Protein AF-A0A1J3DR33-F1 (afdb_monomer)

Secondary structure (DSSP, 8-state):
-TTSPPPEEPTTTTS--S-EEEEEEEETTTEEEEEEEEESS--EEEEEEESS--GGGHHHHHHHHHHHHHHHHS--S--SEE-TT-SEEEEEEE-SS---EEEEEE----S-HHHHHHHHHHTSHHHHHHHHHHHHHHHHHHHHHHTTTTTGGG-

Organism: Noccaea caerulescens (NCBI:txid107243)

Mean predicted aligned error: 7.68 Å

Structure (mmCIF, N/CA/C/O backbone):
data_AF-A0A1J3DR33-F1
#
_entry.id   AF-A0A1J3DR33-F1
#
loop_
_atom_site.group_PDB
_atom_site.id
_atom_site.type_symbol
_atom_site.label_atom_id
_atom_site.label_alt_id
_atom_site.label_comp_id
_atom_site.label_asym_id
_atom_site.label_entity_id
_atom_site.label_seq_id
_atom_site.pdbx_PDB_ins_code
_atom_site.Cartn_x
_atom_site.Cartn_y
_atom_site.Cartn_z
_atom_site.occupancy
_atom_site.B_iso_or_equiv
_atom_site.auth_seq_id
_atom_site.auth_comp_id
_atom_site.auth_asym_id
_atom_site.auth_atom_id
_atom_site.pdbx_PDB_model_num
ATOM 1 N N . ASP A 1 1 ? -2.961 -12.761 7.671 1.00 57.19 1 ASP A N 1
ATOM 2 C CA . ASP A 1 1 ? -2.643 -12.594 6.247 1.00 57.19 1 ASP A CA 1
ATOM 3 C C . ASP A 1 1 ? -3.342 -13.707 5.474 1.00 57.19 1 ASP A C 1
ATOM 5 O O . ASP A 1 1 ? -4.082 -14.492 6.068 1.00 57.19 1 ASP A O 1
ATOM 9 N N . GLU A 1 2 ? -3.129 -13.785 4.165 1.00 58.22 2 GLU A N 1
ATOM 10 C CA . GLU A 1 2 ? -3.692 -14.848 3.320 1.00 58.22 2 GLU A CA 1
ATOM 11 C C . GLU A 1 2 ? -3.183 -16.259 3.673 1.00 58.22 2 GLU A C 1
ATOM 13 O O . GLU A 1 2 ? -3.827 -17.244 3.328 1.00 58.22 2 GLU A O 1
ATOM 18 N N . GLY A 1 3 ? -2.050 -16.372 4.378 1.00 58.66 3 GLY A N 1
ATOM 19 C CA . GLY A 1 3 ? -1.510 -17.638 4.883 1.00 58.66 3 GLY A CA 1
ATOM 20 C C . GLY A 1 3 ? -2.084 -18.060 6.240 1.00 58.66 3 GLY A C 1
ATOM 21 O O . GLY A 1 3 ? -1.694 -19.098 6.767 1.00 58.66 3 GLY A O 1
ATOM 22 N N . GLY A 1 4 ? -2.994 -17.268 6.816 1.00 62.00 4 GLY A N 1
ATOM 23 C CA . GLY A 1 4 ? -3.563 -17.505 8.143 1.00 62.00 4 GLY A CA 1
ATOM 24 C C . GLY A 1 4 ? -2.679 -17.043 9.306 1.00 62.00 4 GLY A C 1
ATOM 25 O O . GLY A 1 4 ? -3.034 -17.289 10.458 1.00 62.00 4 GLY A O 1
ATOM 26 N N . ASN A 1 5 ? -1.567 -16.352 9.040 1.00 66.75 5 ASN A N 1
ATOM 27 C CA . ASN A 1 5 ? -0.708 -15.786 10.080 1.00 66.75 5 ASN A CA 1
ATOM 28 C C . ASN A 1 5 ? -1.276 -14.461 10.596 1.00 66.75 5 ASN A C 1
ATOM 30 O O . ASN A 1 5 ? -1.999 -13.756 9.891 1.00 66.75 5 ASN A O 1
ATOM 34 N N . VAL A 1 6 ? -0.953 -14.092 11.833 1.00 69.25 6 VAL A N 1
ATOM 35 C CA . VAL A 1 6 ? -1.423 -12.831 12.426 1.00 69.25 6 VAL A CA 1
ATOM 36 C C . VAL A 1 6 ? -0.786 -11.638 11.701 1.00 69.25 6 VAL A C 1
ATOM 38 O O . VAL A 1 6 ? 0.429 -11.604 11.507 1.00 69.25 6 VAL A O 1
ATOM 41 N N . LEU A 1 7 ? -1.611 -10.667 11.293 1.00 70.94 7 LEU A N 1
ATOM 42 C CA . LEU A 1 7 ? -1.148 -9.368 10.796 1.00 70.94 7 LEU A CA 1
ATOM 43 C C . LEU A 1 7 ? -0.788 -8.470 11.979 1.00 70.94 7 LEU A C 1
ATOM 45 O O . LEU A 1 7 ? -1.617 -8.260 12.863 1.00 70.94 7 LEU A O 1
ATOM 49 N N . ASN A 1 8 ? 0.423 -7.918 11.973 1.00 75.62 8 ASN A N 1
ATOM 50 C CA . ASN A 1 8 ? 0.869 -6.971 12.989 1.00 75.62 8 ASN A CA 1
ATOM 51 C C . ASN A 1 8 ? 0.825 -5.551 12.426 1.00 75.62 8 ASN A C 1
ATOM 53 O O . ASN A 1 8 ? 1.428 -5.278 11.387 1.00 75.62 8 ASN A O 1
ATOM 57 N N . LEU A 1 9 ? 0.151 -4.650 13.133 1.00 74.25 9 LEU A N 1
ATOM 58 C CA . LEU A 1 9 ? 0.114 -3.226 12.807 1.00 74.25 9 LEU A CA 1
ATOM 59 C C . LEU A 1 9 ? 1.320 -2.514 13.424 1.00 74.25 9 LEU A C 1
ATOM 61 O O . LEU A 1 9 ? 1.780 -2.888 14.508 1.00 74.25 9 LEU A O 1
ATOM 65 N N . GLY A 1 10 ? 1.858 -1.513 12.729 1.00 61.56 10 GLY A N 1
ATOM 66 C CA . GLY A 1 10 ? 2.975 -0.725 13.251 1.00 61.56 10 GLY A CA 1
ATOM 67 C C . GLY A 1 10 ? 2.580 0.085 14.490 1.00 61.56 10 GLY A C 1
ATOM 68 O O . GLY A 1 10 ? 1.471 0.606 14.575 1.00 61.56 10 GLY A O 1
ATOM 69 N N . LYS A 1 11 ? 3.500 0.225 15.455 1.00 53.31 11 LYS A N 1
ATOM 70 C CA . LYS A 1 11 ? 3.291 1.067 16.652 1.00 53.31 11 LYS A CA 1
ATOM 71 C C . LYS A 1 11 ? 3.176 2.566 16.332 1.00 53.31 11 LYS A C 1
ATOM 73 O O . LYS A 1 11 ? 2.598 3.293 17.130 1.00 53.31 11 LYS A O 1
ATOM 78 N N . ASP A 1 12 ? 3.673 2.997 15.171 1.00 51.75 12 ASP A N 1
ATOM 79 C CA . ASP A 1 12 ? 3.768 4.410 14.781 1.00 51.75 12 ASP A CA 1
ATOM 80 C C . ASP A 1 12 ? 2.568 4.923 13.968 1.00 51.75 12 ASP A C 1
ATOM 82 O O . ASP A 1 12 ? 2.592 6.062 13.520 1.00 51.75 12 ASP A O 1
ATOM 86 N N . VAL A 1 13 ? 1.501 4.129 13.793 1.00 49.44 13 VAL A N 1
ATOM 87 C CA . VAL A 1 13 ? 0.308 4.507 12.996 1.00 49.44 13 VAL A CA 1
ATOM 88 C C . VAL A 1 13 ? -0.378 5.792 13.506 1.00 49.44 13 VAL A C 1
ATOM 90 O O . VAL A 1 13 ? -1.116 6.424 12.759 1.00 49.44 13 VAL A O 1
ATOM 93 N N . LEU A 1 14 ? -0.104 6.213 14.747 1.00 42.44 14 LEU A N 1
ATOM 94 C CA . LEU A 1 14 ? -0.788 7.329 15.405 1.00 42.44 14 LEU A CA 1
ATOM 95 C C . LEU A 1 14 ? -0.160 8.716 15.157 1.00 42.44 14 LEU A C 1
ATOM 97 O O . LEU A 1 14 ? -0.891 9.694 15.232 1.00 42.44 14 LEU A O 1
ATOM 101 N N . GLU A 1 15 ? 1.132 8.825 14.808 1.00 43.00 15 GLU A N 1
ATOM 102 C CA . GLU A 1 15 ? 1.781 10.091 14.401 1.00 43.00 15 GLU A CA 1
ATOM 103 C C . GLU A 1 15 ? 3.005 9.804 13.501 1.00 43.00 15 GLU A C 1
ATOM 105 O O . GLU A 1 15 ? 4.101 9.510 13.981 1.00 43.00 15 GLU A O 1
ATOM 110 N N . LEU A 1 16 ? 2.836 9.873 12.175 1.00 47.28 16 LEU A N 1
ATOM 111 C CA . LEU A 1 16 ? 3.880 9.481 11.215 1.00 47.28 16 LEU A CA 1
ATOM 112 C C . LEU A 1 16 ? 4.919 10.603 11.001 1.00 47.28 16 LEU A C 1
ATOM 114 O O . LEU A 1 16 ? 4.571 11.711 10.583 1.00 47.28 16 LEU A O 1
ATOM 118 N N . LYS A 1 17 ? 6.211 10.294 11.200 1.00 43.28 17 LYS A N 1
ATOM 119 C CA . LYS A 1 17 ? 7.357 11.074 10.688 1.00 43.28 17 LYS A CA 1
ATOM 120 C C . LYS A 1 17 ? 8.157 10.247 9.671 1.00 43.28 17 LYS A C 1
ATOM 122 O O . LYS A 1 17 ? 8.591 9.145 9.978 1.00 43.28 17 LYS A O 1
ATOM 127 N N . GLU A 1 18 ? 8.350 10.828 8.484 1.00 54.19 18 GLU A N 1
ATOM 128 C CA . GLU A 1 18 ? 9.229 10.472 7.344 1.00 54.19 18 GLU A CA 1
ATOM 129 C C . GLU A 1 18 ? 9.182 9.055 6.729 1.00 54.19 18 GLU A C 1
ATOM 131 O O . GLU A 1 18 ? 9.369 8.947 5.519 1.00 54.19 18 GLU A O 1
ATOM 136 N N . SER A 1 19 ? 8.883 7.981 7.459 1.00 59.69 19 SER A N 1
ATOM 137 C CA . SER A 1 19 ? 8.447 6.687 6.903 1.00 59.69 19 SER A CA 1
ATOM 138 C C . SER A 1 19 ? 7.950 5.786 8.025 1.00 59.69 19 SER A C 1
ATOM 140 O O . SER A 1 19 ? 8.667 5.586 9.005 1.00 59.69 19 SER A O 1
ATOM 142 N N . SER A 1 20 ? 6.770 5.193 7.876 1.00 78.56 20 SER A N 1
ATOM 143 C CA . SER A 1 20 ? 6.147 4.439 8.965 1.00 78.56 20 SER A CA 1
ATOM 144 C C . SER A 1 20 ? 5.643 3.084 8.499 1.00 78.56 20 SER A C 1
ATOM 146 O O . SER A 1 20 ? 5.112 2.941 7.397 1.00 78.56 20 SER A O 1
ATOM 148 N N . VAL A 1 21 ? 5.832 2.069 9.341 1.00 87.06 21 VAL A N 1
ATOM 149 C CA . VAL A 1 21 ? 5.331 0.715 9.083 1.00 87.06 21 VAL A CA 1
ATOM 150 C C . VAL A 1 21 ? 3.814 0.725 9.250 1.00 87.06 21 VAL A C 1
ATOM 152 O O . VAL A 1 21 ? 3.321 0.989 10.343 1.00 87.06 21 VAL A O 1
ATOM 155 N N . LEU A 1 22 ? 3.076 0.406 8.188 1.00 87.88 22 LEU A N 1
ATOM 156 C CA . LEU A 1 22 ? 1.626 0.207 8.258 1.00 87.88 22 LEU A CA 1
ATOM 157 C C . LEU A 1 22 ? 1.302 -1.180 8.800 1.00 87.88 22 LEU A C 1
ATOM 159 O O . LEU A 1 22 ? 0.563 -1.335 9.771 1.00 87.88 22 LEU A O 1
ATOM 163 N N . ALA A 1 23 ? 1.890 -2.195 8.174 1.00 89.06 23 ALA A N 1
ATOM 164 C CA . ALA A 1 23 ? 1.618 -3.587 8.475 1.00 89.06 23 ALA A CA 1
ATOM 165 C C . ALA A 1 23 ? 2.870 -4.439 8.299 1.00 89.06 23 ALA A C 1
ATOM 167 O O . ALA A 1 23 ? 3.756 -4.133 7.501 1.00 89.06 23 ALA A O 1
ATOM 168 N N . SER A 1 24 ? 2.921 -5.543 9.029 1.00 89.12 24 SER A N 1
ATOM 169 C CA . SER A 1 24 ? 3.962 -6.551 8.912 1.00 89.12 24 SER A CA 1
ATOM 170 C C . SER A 1 24 ? 3.389 -7.945 9.118 1.00 89.12 24 SER A C 1
ATOM 172 O O . SER A 1 24 ? 2.343 -8.130 9.750 1.00 89.12 24 SER A O 1
ATOM 174 N N . GLY A 1 25 ? 4.088 -8.937 8.589 1.00 88.19 25 GLY A N 1
ATOM 175 C CA . GLY A 1 25 ? 3.686 -10.328 8.703 1.00 88.19 25 GLY A CA 1
ATOM 176 C C . GLY A 1 25 ? 4.789 -11.275 8.265 1.00 88.19 25 GLY A C 1
ATOM 177 O O . GLY A 1 25 ? 5.935 -10.880 8.041 1.00 88.19 25 GLY A O 1
ATOM 178 N N . SER A 1 26 ? 4.436 -12.550 8.164 1.00 87.31 26 SER A N 1
ATOM 179 C CA . SER A 1 26 ? 5.348 -13.602 7.732 1.00 87.31 26 SER A CA 1
ATOM 180 C C . SER A 1 26 ? 4.576 -14.649 6.953 1.00 87.31 26 SER A C 1
ATOM 182 O O . SER A 1 26 ? 3.497 -15.046 7.381 1.00 87.31 26 SER A O 1
ATOM 184 N N . ARG A 1 27 ? 5.111 -15.104 5.820 1.00 87.62 27 ARG A N 1
ATOM 185 C CA . ARG A 1 27 ? 4.514 -16.166 5.000 1.00 87.62 27 ARG A CA 1
ATOM 186 C C . ARG A 1 27 ? 5.623 -16.997 4.360 1.00 87.62 27 ARG A C 1
ATOM 188 O O . ARG A 1 27 ? 6.705 -16.486 4.097 1.00 87.62 27 ARG A O 1
ATOM 195 N N . ALA A 1 28 ? 5.387 -18.289 4.142 1.00 88.81 28 ALA A N 1
ATOM 196 C CA . ALA A 1 28 ? 6.446 -19.225 3.750 1.00 88.81 28 ALA A CA 1
ATOM 197 C C . ALA A 1 28 ? 7.113 -18.901 2.396 1.00 88.81 28 ALA A C 1
ATOM 199 O O . ALA A 1 28 ? 8.300 -19.165 2.223 1.00 88.81 28 ALA A O 1
ATOM 200 N N . ASP A 1 29 ? 6.369 -18.320 1.455 1.00 89.56 29 ASP A N 1
ATOM 201 C CA . ASP A 1 29 ? 6.825 -17.974 0.102 1.00 89.56 29 ASP A CA 1
ATOM 202 C C . ASP A 1 29 ? 7.608 -16.652 0.038 1.00 89.56 29 ASP A C 1
ATOM 204 O O . ASP A 1 29 ? 8.568 -16.546 -0.725 1.00 89.56 29 ASP A O 1
ATOM 208 N N . VAL A 1 30 ? 7.241 -15.658 0.851 1.00 89.00 30 VAL A N 1
ATOM 209 C CA . VAL A 1 30 ? 7.861 -14.316 0.845 1.00 89.00 30 VAL A CA 1
ATOM 210 C C . VAL A 1 30 ? 8.718 -14.014 2.082 1.00 89.00 30 VAL A C 1
ATOM 212 O O . VAL A 1 30 ? 9.410 -12.995 2.132 1.00 89.00 30 VAL A O 1
ATOM 215 N N . GLY A 1 31 ? 8.719 -14.900 3.078 1.00 90.75 31 GLY A N 1
ATOM 216 C CA . GLY A 1 31 ? 9.376 -14.707 4.369 1.00 90.75 31 GLY A CA 1
ATOM 217 C C . GLY A 1 31 ? 8.694 -13.640 5.228 1.00 90.75 31 GLY A C 1
ATOM 218 O O . GLY A 1 31 ? 7.511 -13.344 5.067 1.00 90.75 31 GLY A O 1
ATOM 219 N N . ASN A 1 32 ? 9.458 -13.052 6.150 1.00 91.50 32 ASN A N 1
ATOM 220 C CA . ASN A 1 32 ? 9.012 -11.882 6.903 1.00 91.50 32 ASN A CA 1
ATOM 221 C C . ASN A 1 32 ? 8.911 -10.675 5.970 1.00 91.50 32 ASN A C 1
ATOM 223 O O . ASN A 1 32 ? 9.809 -10.446 5.150 1.00 91.50 32 ASN A O 1
ATOM 227 N N . TRP A 1 33 ? 7.847 -9.897 6.122 1.00 92.44 33 TRP A N 1
ATOM 228 C CA . TRP A 1 33 ? 7.560 -8.760 5.264 1.00 92.44 33 TRP A CA 1
ATOM 229 C C . TRP A 1 33 ? 7.003 -7.568 6.043 1.00 92.44 33 TRP A C 1
ATOM 231 O O . TRP A 1 33 ? 6.432 -7.719 7.127 1.00 92.44 33 TRP A O 1
ATOM 241 N N . GLN A 1 34 ? 7.176 -6.378 5.472 1.00 92.44 34 GLN A N 1
ATOM 242 C CA . GLN A 1 34 ? 6.650 -5.109 5.969 1.00 92.44 34 GLN A CA 1
ATOM 243 C C . GLN A 1 34 ? 6.092 -4.272 4.813 1.00 92.44 34 GLN A C 1
ATOM 245 O O . GLN A 1 34 ? 6.607 -4.310 3.695 1.00 92.44 34 GLN A O 1
ATOM 250 N N . ILE A 1 35 ? 5.034 -3.516 5.096 1.00 92.88 35 ILE A N 1
ATOM 251 C CA . ILE A 1 35 ? 4.480 -2.471 4.235 1.00 92.88 35 ILE A CA 1
ATOM 252 C C . ILE A 1 35 ? 4.752 -1.138 4.920 1.00 92.88 35 ILE A C 1
ATOM 254 O O . ILE A 1 35 ? 4.373 -0.942 6.076 1.00 92.88 35 ILE A O 1
ATOM 258 N N . HIS A 1 36 ? 5.388 -0.229 4.195 1.00 91.69 36 HIS A N 1
ATOM 259 C CA . HIS A 1 36 ? 5.744 1.100 4.667 1.00 91.69 36 HIS A CA 1
ATOM 260 C C . HIS A 1 36 ? 4.976 2.160 3.891 1.00 91.69 36 HIS A C 1
ATOM 262 O O . HIS A 1 36 ? 4.813 2.046 2.676 1.00 91.69 36 HIS A O 1
ATOM 268 N N . LEU A 1 37 ? 4.567 3.207 4.599 1.00 91.00 37 LEU A N 1
ATOM 269 C CA . LEU A 1 37 ? 4.020 4.430 4.035 1.00 91.00 37 LEU A CA 1
ATOM 270 C C . LEU A 1 37 ? 5.056 5.541 4.154 1.00 91.00 37 LEU A C 1
ATOM 272 O O . LEU A 1 37 ? 5.587 5.778 5.244 1.00 91.00 37 LEU A O 1
ATOM 276 N N . LYS A 1 38 ? 5.326 6.237 3.052 1.00 89.75 38 LYS A N 1
ATOM 277 C CA . LYS A 1 38 ? 6.186 7.418 3.029 1.00 89.75 38 LYS A CA 1
ATOM 278 C C . LYS A 1 38 ? 5.462 8.589 2.387 1.00 89.75 38 LYS A C 1
ATOM 280 O O . LYS A 1 38 ? 4.848 8.459 1.337 1.00 89.75 38 LYS A O 1
ATOM 285 N N . SER A 1 39 ? 5.559 9.742 3.030 1.00 86.31 39 SER A N 1
ATOM 286 C CA . SER A 1 39 ? 5.007 11.003 2.550 1.00 86.31 39 SER A CA 1
ATOM 287 C C . SER A 1 39 ? 5.847 12.148 3.099 1.00 86.31 39 SER A C 1
ATOM 289 O O . SER A 1 39 ? 6.399 12.050 4.195 1.00 86.31 39 SER A O 1
ATOM 291 N N . GLN A 1 40 ? 5.948 13.230 2.330 1.00 81.38 40 GLN A N 1
ATOM 292 C CA . GLN A 1 40 ? 6.538 14.490 2.798 1.00 81.38 40 GLN A CA 1
ATOM 293 C C . GLN A 1 40 ? 5.564 15.282 3.680 1.00 81.38 40 GLN A C 1
ATOM 295 O O . GLN A 1 40 ? 5.982 16.105 4.492 1.00 81.38 40 GLN A O 1
ATOM 300 N N . ASN A 1 41 ? 4.266 15.016 3.528 1.00 81.00 41 ASN A N 1
ATOM 301 C CA . ASN A 1 41 ? 3.196 15.698 4.236 1.00 81.00 41 ASN A CA 1
ATOM 302 C C . ASN A 1 41 ? 2.754 14.864 5.437 1.00 81.00 41 ASN A C 1
ATOM 304 O O . ASN A 1 41 ? 2.791 13.631 5.391 1.00 81.00 41 ASN A O 1
ATOM 308 N N . HIS A 1 42 ? 2.277 15.542 6.481 1.00 77.88 42 HIS A N 1
ATOM 309 C CA . HIS A 1 42 ? 1.582 14.874 7.572 1.00 77.88 42 HIS A CA 1
ATOM 310 C C . HIS A 1 42 ? 0.298 14.225 7.039 1.00 77.88 42 HIS A C 1
ATOM 312 O O . HIS A 1 42 ? -0.489 14.879 6.351 1.00 77.88 42 HIS A O 1
ATOM 318 N N . LEU A 1 43 ? 0.121 12.942 7.344 1.00 83.44 43 LEU A N 1
ATOM 319 C CA . LEU A 1 43 ? -1.029 12.148 6.934 1.00 83.44 43 LEU A CA 1
ATOM 320 C C . LEU A 1 43 ? -1.802 11.731 8.181 1.00 83.44 43 LEU A C 1
ATOM 322 O O . LEU A 1 43 ? -1.216 11.160 9.101 1.00 83.44 43 LEU A O 1
ATOM 326 N N . GLU A 1 44 ? -3.111 11.960 8.182 1.00 87.00 44 GLU A N 1
ATOM 327 C CA . GLU A 1 44 ? -3.997 11.344 9.165 1.00 87.00 44 GLU A CA 1
ATOM 328 C C . GLU A 1 44 ? -4.334 9.940 8.663 1.00 87.00 44 GLU A C 1
ATOM 330 O O . GLU A 1 44 ? -4.806 9.774 7.536 1.00 87.00 44 GLU A O 1
ATOM 335 N N . THR A 1 45 ? -4.029 8.922 9.466 1.00 88.25 45 THR A N 1
ATOM 336 C CA . THR A 1 45 ? -4.260 7.525 9.095 1.00 88.25 45 THR A CA 1
ATOM 337 C C . THR A 1 45 ? -5.148 6.863 10.128 1.00 88.25 45 THR A C 1
ATOM 339 O O . THR A 1 45 ? -4.847 6.897 11.316 1.00 88.25 45 THR A O 1
ATOM 342 N N . HIS A 1 46 ? -6.201 6.212 9.649 1.00 92.00 46 HIS A N 1
ATOM 343 C CA . HIS A 1 46 ? -7.035 5.327 10.446 1.00 92.00 46 HIS A CA 1
ATOM 344 C C . HIS A 1 46 ? -7.034 3.931 9.846 1.00 92.00 46 HIS A C 1
ATOM 346 O O . HIS A 1 46 ? -6.738 3.755 8.662 1.00 92.00 46 HIS A O 1
ATOM 352 N N . TYR A 1 47 ? -7.377 2.921 10.634 1.00 92.56 47 TYR A N 1
ATOM 353 C CA . TYR A 1 47 ? -7.410 1.550 10.133 1.00 92.56 47 TYR A CA 1
ATOM 354 C C . TYR A 1 47 ? -8.590 0.743 10.664 1.00 92.56 47 TYR A C 1
ATOM 356 O O . TYR A 1 47 ? -9.162 1.029 11.716 1.00 92.56 47 TYR A O 1
ATOM 364 N N . CYS A 1 48 ? -8.930 -0.322 9.948 1.00 92.00 48 CYS A N 1
ATOM 365 C CA . CYS A 1 48 ? -9.752 -1.393 10.484 1.00 92.00 48 CYS A CA 1
ATOM 366 C C . CYS A 1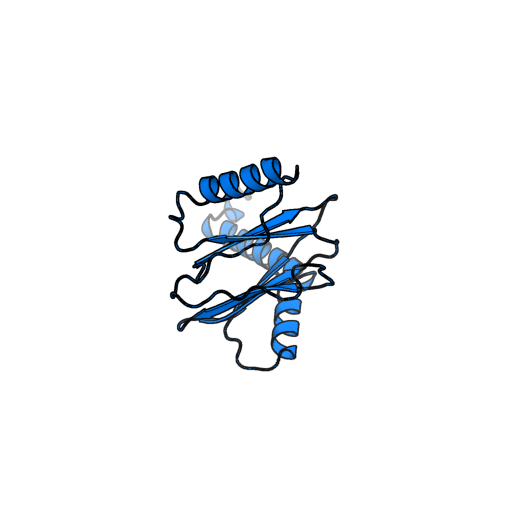 48 ? -9.249 -2.763 10.013 1.00 92.00 48 CYS A C 1
ATOM 368 O O . CYS A 1 48 ? -8.784 -2.936 8.884 1.00 92.00 48 CYS A O 1
ATOM 370 N N . GLY A 1 49 ? -9.284 -3.740 10.914 1.00 90.56 49 GLY A N 1
ATOM 371 C CA . GLY A 1 49 ? -8.960 -5.133 10.617 1.00 90.56 49 GLY A CA 1
ATOM 372 C C . GLY A 1 49 ? -10.225 -5.973 10.541 1.00 90.56 49 GLY A C 1
ATOM 373 O O . GLY A 1 49 ? -11.046 -5.920 11.456 1.00 90.56 49 GLY A O 1
ATOM 374 N N . PHE A 1 50 ? -10.350 -6.759 9.475 1.00 87.94 50 PHE A N 1
ATOM 375 C CA . PHE A 1 50 ? -11.456 -7.683 9.259 1.00 87.94 50 PHE A CA 1
ATOM 376 C C . PHE A 1 50 ? -10.966 -9.131 9.266 1.00 87.94 50 PHE A C 1
ATOM 378 O O . PHE A 1 50 ? -9.994 -9.504 8.585 1.00 87.94 50 PHE A O 1
ATOM 385 N N . LYS A 1 51 ? -11.684 -9.992 9.981 1.00 85.69 51 LYS A N 1
ATOM 386 C CA . LYS A 1 51 ? -11.450 -11.432 9.985 1.00 85.69 51 LYS A CA 1
ATOM 387 C C . LYS A 1 51 ? -12.221 -12.105 8.861 1.00 85.69 51 LYS A C 1
ATOM 389 O O . LYS A 1 51 ? -13.437 -12.240 8.926 1.00 85.69 51 LYS A O 1
ATOM 394 N N . LYS A 1 52 ? -11.492 -12.622 7.866 1.00 71.62 52 LYS A N 1
ATOM 395 C CA . LYS A 1 52 ? -12.060 -13.382 6.741 1.00 71.62 52 LYS A CA 1
ATOM 396 C C . LYS A 1 52 ? -13.278 -12.698 6.087 1.00 71.62 52 LYS A C 1
ATOM 398 O O . LYS A 1 52 ? -14.278 -13.386 5.863 1.00 71.62 52 LYS A O 1
ATOM 403 N N . PRO A 1 53 ? -13.249 -11.384 5.791 1.00 67.31 53 PRO A N 1
ATOM 404 C CA . PRO A 1 53 ? -14.332 -10.826 5.002 1.00 67.31 53 PRO A CA 1
ATOM 405 C C . PRO A 1 53 ? -14.301 -11.501 3.625 1.00 67.31 53 PRO A C 1
ATOM 407 O O . PRO A 1 53 ? -13.225 -11.784 3.086 1.00 67.31 53 PRO A O 1
ATOM 410 N N . ASP A 1 54 ? -15.472 -11.771 3.056 1.00 75.94 54 ASP A N 1
ATOM 411 C CA . ASP A 1 54 ? -15.542 -12.011 1.620 1.00 75.94 54 ASP A CA 1
ATOM 412 C C . ASP A 1 54 ? -15.022 -10.742 0.933 1.00 75.94 54 ASP A C 1
ATOM 414 O O . ASP A 1 54 ? -15.528 -9.648 1.199 1.00 75.94 54 ASP A O 1
ATOM 418 N N . ILE A 1 55 ? -13.982 -10.869 0.104 1.00 78.50 55 ILE A N 1
ATOM 419 C CA . ILE A 1 55 ? -13.343 -9.721 -0.549 1.00 78.50 55 ILE A CA 1
ATOM 420 C C . ILE A 1 55 ? -14.335 -8.952 -1.426 1.00 78.50 55 ILE A C 1
ATOM 422 O O . ILE A 1 55 ? -14.199 -7.742 -1.588 1.00 78.50 55 ILE A O 1
ATOM 426 N N . VAL A 1 56 ? -15.370 -9.637 -1.925 1.00 83.19 56 VAL A N 1
ATOM 427 C CA . VAL A 1 56 ? -16.460 -9.035 -2.699 1.00 83.19 56 VAL A CA 1
ATOM 428 C C . VAL A 1 56 ? -17.259 -8.035 -1.856 1.00 83.19 56 VAL A C 1
ATOM 430 O O . VAL A 1 56 ? -17.690 -7.012 -2.375 1.00 83.19 56 VAL A O 1
ATOM 433 N N . ASN A 1 57 ? -17.386 -8.276 -0.549 1.00 86.88 57 ASN A N 1
ATOM 434 C CA . ASN A 1 57 ? -18.158 -7.440 0.374 1.00 86.88 57 ASN A CA 1
ATOM 435 C C . ASN A 1 57 ? -17.271 -6.463 1.165 1.00 86.88 57 ASN A C 1
ATOM 437 O O . ASN A 1 57 ? -17.717 -5.881 2.155 1.00 86.88 57 ASN A O 1
ATOM 441 N N . LEU A 1 58 ? -15.993 -6.301 0.800 1.00 91.12 58 LEU A N 1
ATOM 442 C CA . LEU A 1 58 ? -15.071 -5.455 1.563 1.00 91.12 58 LEU A CA 1
ATOM 443 C C . LEU A 1 58 ? -15.542 -3.995 1.607 1.00 91.12 58 LEU A C 1
ATOM 445 O O . LEU A 1 58 ? -15.452 -3.369 2.660 1.00 91.12 58 LEU A O 1
ATOM 449 N N . SER A 1 59 ? -16.091 -3.480 0.505 1.00 93.00 59 SER A N 1
ATOM 450 C CA . SER A 1 59 ? -16.668 -2.133 0.448 1.00 93.00 59 SER A CA 1
ATOM 451 C C . SER A 1 59 ? -17.805 -1.954 1.456 1.00 93.00 59 SER A C 1
ATOM 453 O O . SER A 1 59 ? -17.754 -1.015 2.245 1.00 93.00 59 SER A O 1
ATOM 455 N N . ASP A 1 60 ? -18.756 -2.891 1.511 1.00 93.81 60 ASP A N 1
ATOM 456 C CA . ASP A 1 60 ? -19.885 -2.843 2.452 1.00 93.81 60 ASP A CA 1
ATOM 457 C C . ASP A 1 60 ? -19.408 -2.895 3.909 1.00 93.81 60 ASP A C 1
ATOM 459 O O . ASP A 1 60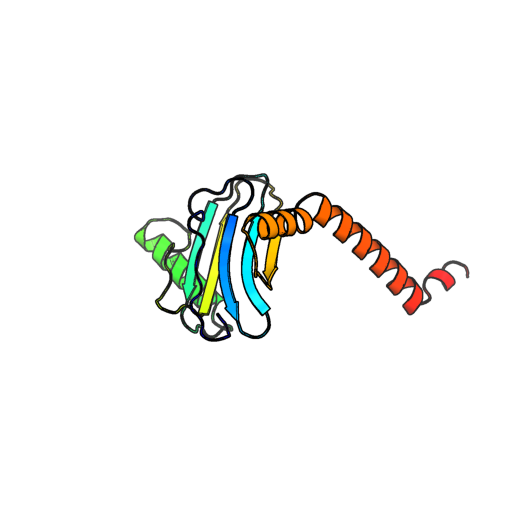 ? -19.901 -2.162 4.765 1.00 93.81 60 ASP A O 1
ATOM 463 N N . ASN A 1 61 ? -18.414 -3.740 4.202 1.00 92.25 61 ASN A N 1
ATOM 464 C CA . ASN A 1 61 ? -17.831 -3.848 5.541 1.00 92.25 61 ASN A CA 1
ATOM 465 C C . ASN A 1 61 ? -17.142 -2.541 5.971 1.00 92.25 61 ASN A C 1
ATOM 467 O O . ASN A 1 61 ? -17.273 -2.111 7.120 1.00 92.25 61 ASN A O 1
ATOM 471 N N . VAL A 1 62 ? -16.422 -1.895 5.050 1.00 94.75 62 VAL A N 1
ATOM 472 C CA . VAL A 1 62 ? -15.788 -0.591 5.284 1.00 94.75 62 VAL A CA 1
ATOM 473 C C . VAL A 1 62 ? -16.845 0.497 5.482 1.00 94.75 62 VAL A C 1
ATOM 475 O O . VAL A 1 62 ? -16.740 1.272 6.431 1.00 94.75 62 VAL A O 1
ATOM 478 N N . GLU A 1 63 ? -17.893 0.529 4.659 1.00 95.75 63 GLU A N 1
ATOM 479 C CA . GLU A 1 63 ? -18.986 1.499 4.782 1.00 95.75 63 GLU A CA 1
ATOM 480 C C . GLU A 1 63 ? -19.733 1.348 6.113 1.00 95.75 63 GLU A C 1
ATOM 482 O O . GLU A 1 63 ? -19.980 2.337 6.804 1.00 95.75 63 GLU A O 1
ATOM 487 N N . GLN A 1 64 ? -20.030 0.116 6.534 1.00 95.12 64 GLN A N 1
ATOM 488 C CA . GLN A 1 64 ? -20.649 -0.150 7.833 1.00 95.12 64 GLN A CA 1
ATOM 489 C C . GLN A 1 64 ? -19.768 0.315 8.996 1.00 95.12 64 GLN A C 1
ATOM 491 O O . GLN A 1 64 ? -20.284 0.886 9.962 1.00 95.12 64 GLN A O 1
ATOM 496 N N . ASN A 1 65 ? -18.450 0.102 8.907 1.00 95.38 65 ASN A N 1
ATOM 497 C CA . ASN A 1 65 ? -17.502 0.589 9.907 1.00 95.38 65 ASN A CA 1
ATOM 498 C C . ASN A 1 65 ? -17.538 2.124 9.993 1.00 95.38 65 ASN A C 1
ATOM 500 O O . ASN A 1 65 ? -17.743 2.667 11.081 1.00 95.38 65 ASN A O 1
ATOM 504 N N . LEU A 1 66 ? -17.439 2.810 8.850 1.00 96.88 66 LEU A N 1
ATOM 505 C CA . LEU A 1 66 ? -17.490 4.272 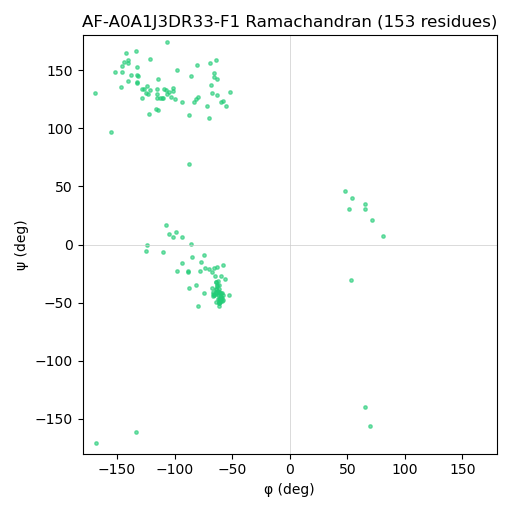8.758 1.00 96.88 66 LEU A CA 1
ATOM 506 C C . LEU A 1 66 ? -18.817 4.838 9.282 1.00 96.88 66 LEU A C 1
ATOM 508 O O . LEU A 1 66 ? -18.812 5.753 10.103 1.00 96.88 66 LEU A O 1
ATOM 512 N N . ALA A 1 67 ? -19.954 4.264 8.882 1.00 97.25 67 ALA A N 1
ATOM 513 C CA . ALA A 1 67 ? -21.275 4.694 9.338 1.00 97.25 67 ALA A CA 1
ATOM 514 C C . ALA A 1 67 ? -21.454 4.504 10.854 1.00 97.25 67 ALA A C 1
ATOM 516 O O . ALA A 1 67 ? -22.101 5.315 11.520 1.00 97.25 67 ALA A O 1
ATOM 517 N N . ALA A 1 68 ? -20.883 3.442 11.430 1.00 96.12 68 ALA A N 1
ATOM 518 C CA . ALA A 1 68 ? -20.890 3.242 12.876 1.00 96.12 68 ALA A CA 1
ATOM 519 C C . ALA A 1 68 ? -20.046 4.303 13.605 1.00 96.12 68 ALA A C 1
ATOM 521 O O . ALA A 1 68 ? -20.479 4.807 14.646 1.00 96.12 68 ALA A O 1
ATOM 522 N N . GLN A 1 69 ? -18.878 4.665 13.062 1.00 96.75 69 GLN A N 1
ATOM 523 C CA . GLN A 1 69 ? -18.019 5.722 13.610 1.00 96.75 69 GLN A CA 1
ATOM 524 C C . GLN A 1 69 ? -18.675 7.103 13.503 1.00 96.75 69 GLN A C 1
ATOM 526 O O . GLN A 1 69 ? -18.701 7.842 14.489 1.00 96.75 69 GLN A O 1
ATOM 531 N N . GLU A 1 70 ? -19.312 7.413 12.374 1.00 95.94 70 GLU A N 1
ATOM 532 C CA . GLU A 1 70 ? -20.055 8.659 12.182 1.00 95.94 70 GLU A CA 1
ATOM 533 C C . GLU A 1 70 ? -21.209 8.774 13.189 1.00 95.94 70 GLU A C 1
ATOM 535 O O . GLU A 1 70 ? -21.317 9.768 13.903 1.00 95.94 70 GLU A O 1
ATOM 540 N N . ARG A 1 71 ? -22.036 7.731 13.334 1.00 96.69 71 ARG A N 1
ATOM 541 C CA . ARG A 1 71 ? -23.170 7.749 14.276 1.00 96.69 71 ARG A CA 1
ATOM 542 C C . ARG A 1 71 ? -22.736 7.876 15.733 1.00 96.69 71 ARG A C 1
ATOM 544 O O . ARG A 1 71 ? -23.458 8.468 16.532 1.00 96.69 71 ARG A O 1
ATOM 551 N N . LYS A 1 72 ? -21.601 7.275 16.099 1.00 96.00 72 LYS A N 1
ATOM 552 C CA . LYS A 1 72 ? -21.136 7.215 17.491 1.00 96.00 72 LYS A CA 1
ATOM 553 C C . LYS A 1 72 ? -20.298 8.427 17.895 1.00 96.00 72 LYS A C 1
ATOM 555 O O . LYS A 1 72 ? -20.403 8.872 19.035 1.00 96.00 72 LYS A O 1
ATOM 560 N N . PHE A 1 73 ? -19.469 8.938 16.988 1.00 94.94 73 PHE A N 1
ATOM 561 C CA . PHE A 1 73 ? -18.468 9.967 17.282 1.00 94.94 73 PHE A CA 1
ATOM 562 C C . PHE A 1 73 ? -18.576 11.211 16.392 1.00 94.94 73 PHE A C 1
ATOM 564 O O . PHE A 1 73 ? -17.854 12.178 16.624 1.00 94.94 73 PHE A O 1
ATOM 571 N N . GLY A 1 74 ? -19.460 11.213 15.390 1.00 94.56 74 GLY A N 1
ATOM 572 C CA . GLY A 1 74 ? -19.634 12.329 14.456 1.00 94.56 74 GLY A CA 1
ATOM 573 C C . GLY A 1 74 ? -18.475 12.496 13.472 1.00 94.56 74 GLY A C 1
ATOM 574 O O . GLY A 1 74 ? -18.269 13.599 12.973 1.00 94.56 74 GLY A O 1
ATOM 575 N N . ARG A 1 75 ? -17.679 11.444 13.234 1.00 93.44 75 ARG A N 1
ATOM 576 C CA . ARG A 1 75 ? -16.490 11.487 12.370 1.00 93.44 75 ARG A CA 1
ATOM 577 C C . ARG A 1 75 ? -16.516 10.369 11.337 1.00 93.44 75 ARG A C 1
ATOM 579 O O . ARG A 1 75 ? -16.744 9.215 11.688 1.00 93.44 75 ARG A O 1
ATOM 586 N N . LEU A 1 76 ? -16.227 10.714 10.084 1.00 95.19 76 LEU A N 1
ATOM 587 C CA . LEU A 1 76 ? -16.117 9.761 8.980 1.00 95.19 76 LEU A CA 1
ATOM 588 C C . LEU A 1 76 ? -14.681 9.213 8.893 1.00 95.19 76 LEU A C 1
ATOM 590 O O . LEU A 1 76 ? -13.914 9.545 7.988 1.00 95.19 76 LEU A O 1
ATOM 594 N N . GLN A 1 77 ? -14.313 8.412 9.888 1.00 95.44 77 GLN A N 1
ATOM 595 C CA . GLN A 1 77 ? -13.001 7.779 10.009 1.00 95.44 77 GLN A CA 1
ATOM 596 C C . GLN A 1 77 ? -13.150 6.297 10.349 1.00 95.44 77 GLN A C 1
ATOM 598 O O . GLN A 1 77 ? -14.147 5.915 10.961 1.00 95.44 77 GLN A O 1
ATOM 603 N N . LEU A 1 78 ? -12.178 5.463 9.973 1.00 95.38 78 LEU A N 1
ATOM 604 C CA . LEU A 1 78 ? -12.130 4.073 10.425 1.00 95.38 78 LEU A CA 1
ATOM 605 C C . LEU A 1 78 ? -11.943 3.993 11.945 1.00 95.38 78 LEU A C 1
ATOM 607 O O . LEU 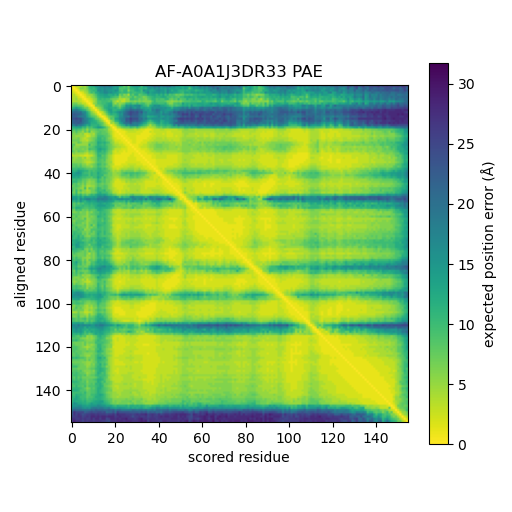A 1 78 ? -11.491 4.929 12.602 1.00 95.38 78 LEU A O 1
ATOM 611 N N . SER A 1 79 ? -12.326 2.851 12.505 1.00 93.50 79 SER A N 1
ATOM 612 C CA . SER A 1 79 ? -12.460 2.672 13.950 1.00 93.50 79 SER A CA 1
ATOM 613 C C . SER A 1 79 ? -11.159 2.552 14.743 1.00 93.50 79 SER A C 1
ATOM 615 O O . SER A 1 79 ? -11.230 2.518 15.969 1.00 93.50 79 SER A O 1
ATOM 617 N N . ASP A 1 80 ? -10.006 2.441 14.084 1.00 91.88 80 ASP A N 1
ATOM 618 C CA . ASP A 1 80 ? -8.707 2.131 14.699 1.00 91.88 80 ASP A CA 1
ATOM 619 C C . ASP A 1 80 ? -8.743 0.854 15.543 1.00 91.88 80 ASP A C 1
ATOM 621 O O . ASP A 1 80 ? -8.161 0.755 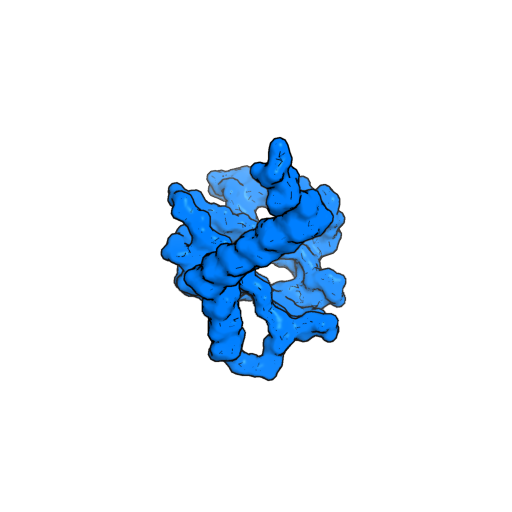16.626 1.00 91.88 80 ASP A O 1
ATOM 625 N N . THR A 1 81 ? -9.457 -0.152 15.033 1.00 89.06 81 THR A N 1
ATOM 626 C CA . THR A 1 81 ? -9.602 -1.462 15.675 1.00 89.06 81 THR A CA 1
ATOM 627 C C . THR A 1 81 ? -9.370 -2.589 14.688 1.00 89.06 81 THR A C 1
ATOM 629 O O . THR A 1 81 ? -9.781 -2.519 13.533 1.00 89.06 81 THR A O 1
ATOM 632 N N . SER A 1 82 ? -8.801 -3.687 15.168 1.00 84.75 82 SER A N 1
ATOM 633 C CA . SER A 1 82 ? -8.630 -4.915 14.395 1.00 84.75 82 SER A CA 1
ATOM 634 C C . SER A 1 82 ? -9.340 -6.063 15.097 1.00 84.75 82 SER A C 1
ATOM 636 O O . SER A 1 82 ? -9.183 -6.228 16.306 1.00 84.75 82 SER A O 1
ATOM 638 N N . GLU A 1 83 ? -10.120 -6.850 14.358 1.00 82.62 83 GLU A N 1
ATOM 639 C CA . GLU A 1 83 ? -10.661 -8.103 14.881 1.00 82.62 83 GLU A CA 1
ATOM 640 C C . GLU A 1 83 ? -9.537 -9.116 15.148 1.00 82.62 83 GLU A C 1
ATOM 642 O O . GLU A 1 83 ? -8.543 -9.187 14.412 1.00 82.62 83 GLU A O 1
ATOM 647 N N . ASP A 1 84 ? -9.714 -9.960 16.166 1.00 76.38 84 ASP A N 1
ATOM 648 C CA . ASP A 1 84 ? -8.753 -11.013 16.487 1.00 76.38 84 ASP A CA 1
ATOM 649 C C . ASP A 1 84 ? -8.548 -11.960 15.296 1.00 76.38 84 ASP A C 1
ATOM 651 O O . ASP A 1 84 ? -9.476 -12.631 14.823 1.00 76.38 84 ASP A O 1
ATOM 655 N N . SER A 1 85 ? -7.287 -12.096 14.873 1.00 77.50 85 SER A N 1
ATOM 656 C CA . SER A 1 85 ? -6.883 -12.874 13.689 1.00 77.50 85 SER A CA 1
ATOM 657 C C . SER A 1 85 ? -7.397 -12.308 12.356 1.00 77.50 85 SER A C 1
ATOM 659 O O . SER A 1 85 ? -7.708 -13.075 11.440 1.00 77.50 85 SER A O 1
ATOM 661 N N . SER A 1 86 ? -7.483 -10.981 12.234 1.00 79.44 86 SER A N 1
ATOM 662 C CA . SER A 1 86 ? -7.783 -10.309 10.965 1.00 79.44 86 SER A CA 1
ATOM 663 C C . SER A 1 86 ? -6.865 -10.779 9.833 1.00 79.44 86 SER A C 1
ATOM 665 O O . SER A 1 86 ? -5.639 -10.840 9.968 1.00 79.44 86 SER A O 1
ATOM 667 N N . SER A 1 87 ? -7.470 -11.118 8.695 1.00 82.12 87 SER A N 1
ATOM 668 C CA . SER A 1 87 ? -6.757 -11.538 7.483 1.00 82.12 87 SER A CA 1
ATOM 669 C C . SER A 1 87 ? -6.596 -10.396 6.487 1.00 82.12 87 SER A C 1
ATOM 671 O O . SER A 1 87 ? -5.683 -10.452 5.667 1.00 82.12 87 SER A O 1
ATOM 673 N N . ILE A 1 88 ? -7.456 -9.378 6.583 1.00 87.50 88 ILE A N 1
ATOM 674 C CA . ILE A 1 88 ? -7.444 -8.162 5.770 1.00 87.50 88 ILE A CA 1
ATOM 675 C C . ILE A 1 88 ? -7.382 -6.963 6.713 1.00 87.50 88 ILE A C 1
ATOM 677 O O . ILE A 1 88 ? -8.088 -6.921 7.719 1.00 87.50 88 ILE A O 1
ATOM 681 N N . CYS A 1 89 ? -6.538 -5.990 6.382 1.00 89.12 89 CYS A N 1
ATOM 682 C CA . CYS A 1 89 ? -6.500 -4.702 7.055 1.00 89.12 89 CYS A CA 1
ATOM 683 C C . CYS A 1 89 ? -6.673 -3.596 6.018 1.00 89.12 89 CYS A C 1
ATOM 685 O O . CYS A 1 89 ? -6.010 -3.609 4.980 1.00 89.12 89 CYS A O 1
ATOM 687 N N . VAL A 1 90 ? -7.586 -2.675 6.301 1.00 92.25 90 VAL A N 1
ATOM 688 C CA . VAL A 1 90 ? -7.866 -1.503 5.480 1.00 92.25 90 VAL A CA 1
ATOM 689 C C . VAL A 1 90 ? -7.317 -0.285 6.203 1.00 92.25 90 VAL A C 1
ATOM 691 O O . VAL A 1 90 ? -7.555 -0.115 7.397 1.00 92.25 90 VAL A O 1
ATOM 694 N N . PHE A 1 91 ? -6.598 0.556 5.466 1.00 92.81 91 PHE A N 1
ATOM 695 C CA . PHE A 1 91 ? -6.082 1.830 5.948 1.00 92.81 91 PHE A CA 1
ATOM 696 C C . PHE A 1 91 ? -6.804 2.959 5.211 1.00 92.81 91 PHE A C 1
ATOM 698 O O . PHE A 1 91 ? -6.835 2.983 3.981 1.00 92.81 91 PHE A O 1
ATOM 705 N N . GLN A 1 92 ? -7.379 3.889 5.963 1.00 93.38 92 GLN A N 1
ATOM 706 C CA . GLN A 1 92 ? -7.870 5.167 5.470 1.00 93.38 92 GLN A CA 1
ATOM 707 C C . GLN A 1 92 ? -6.760 6.190 5.662 1.00 93.38 92 GLN A C 1
ATOM 709 O O . GLN A 1 92 ? -6.317 6.405 6.785 1.00 93.38 92 GLN A O 1
ATOM 714 N N . ILE A 1 93 ? -6.340 6.829 4.574 1.00 90.38 93 ILE A N 1
ATOM 715 C CA . ILE A 1 93 ? -5.325 7.880 4.598 1.00 90.38 93 ILE A CA 1
ATOM 716 C C . ILE A 1 93 ? -5.985 9.174 4.128 1.00 90.38 93 ILE A C 1
ATOM 718 O O . ILE A 1 93 ? -6.437 9.264 2.986 1.00 90.38 93 ILE A O 1
ATOM 722 N N . SER A 1 94 ? -6.048 10.160 5.016 1.00 88.56 94 SER A N 1
ATOM 723 C CA . SER A 1 94 ? -6.683 11.456 4.784 1.00 88.56 94 SER A CA 1
ATOM 724 C C . SER A 1 94 ? -5.621 12.552 4.672 1.00 88.56 94 SER A C 1
ATOM 726 O O . SER A 1 94 ? -4.698 12.630 5.487 1.00 88.56 94 SER A O 1
ATOM 728 N N . THR A 1 95 ? -5.752 13.422 3.665 1.00 85.88 95 THR A N 1
ATOM 729 C CA . THR A 1 95 ? -4.842 14.556 3.436 1.00 85.88 95 THR A CA 1
ATOM 730 C C . THR A 1 95 ? -5.629 15.842 3.205 1.00 85.88 95 THR A C 1
ATOM 732 O O . THR A 1 95 ? -6.703 15.832 2.607 1.00 85.88 95 THR A O 1
ATOM 735 N N . THR A 1 96 ? -5.101 16.973 3.675 1.00 81.25 96 THR A N 1
ATOM 736 C CA . THR A 1 96 ? -5.739 18.297 3.520 1.00 81.25 96 THR A CA 1
ATOM 737 C C . THR A 1 96 ? -5.253 19.060 2.288 1.00 81.25 96 THR A C 1
ATOM 739 O O . THR A 1 96 ? -5.884 20.023 1.857 1.00 81.25 96 THR A O 1
ATOM 742 N N . THR A 1 97 ? -4.132 18.635 1.709 1.00 80.81 97 THR A N 1
ATOM 743 C CA . THR A 1 97 ? -3.494 19.240 0.539 1.00 80.81 97 THR A CA 1
ATOM 744 C C . THR A 1 97 ? -3.099 18.165 -0.467 1.00 80.81 97 THR A C 1
ATOM 746 O O . THR A 1 97 ? -3.069 16.968 -0.149 1.00 80.81 97 THR A O 1
ATOM 749 N N . GLN A 1 98 ? -2.773 18.594 -1.691 1.00 82.56 98 GLN A N 1
ATOM 750 C CA . GLN A 1 98 ? -2.179 17.716 -2.693 1.00 82.56 98 GLN A CA 1
ATOM 751 C C . GLN A 1 98 ? -0.918 17.071 -2.109 1.00 82.56 98 GLN A C 1
ATOM 753 O O . GLN A 1 98 ? 0.017 17.759 -1.700 1.00 82.56 98 GLN A O 1
ATOM 758 N N . SER A 1 99 ? -0.940 15.745 -2.032 1.00 82.81 99 SER A N 1
ATOM 759 C CA . SER A 1 99 ? 0.089 14.950 -1.375 1.00 82.81 99 SER A CA 1
ATOM 760 C C . SER A 1 99 ? 0.487 13.798 -2.285 1.00 82.81 99 SER A C 1
ATOM 762 O O . SER A 1 99 ? -0.371 13.171 -2.906 1.00 82.81 99 SER A O 1
ATOM 764 N N . THR A 1 100 ? 1.785 13.522 -2.344 1.00 89.88 100 THR A N 1
ATOM 765 C CA . THR A 1 100 ? 2.320 12.303 -2.952 1.00 89.88 100 THR A CA 1
ATOM 766 C C . THR A 1 100 ? 2.665 11.339 -1.835 1.00 89.88 100 THR A C 1
ATOM 768 O O . THR A 1 100 ? 3.297 11.724 -0.848 1.00 89.88 100 THR A O 1
ATOM 771 N N . ILE A 1 101 ? 2.223 10.098 -1.992 1.00 90.50 101 ILE A N 1
ATOM 772 C CA . ILE A 1 101 ? 2.381 9.047 -1.002 1.00 90.50 101 ILE A CA 1
ATOM 773 C C . ILE A 1 101 ? 3.002 7.847 -1.703 1.00 90.50 101 ILE A C 1
ATOM 775 O O . ILE A 1 101 ? 2.453 7.358 -2.690 1.00 90.50 101 ILE A O 1
ATOM 779 N N . ASP A 1 102 ? 4.106 7.356 -1.156 1.00 93.62 102 ASP A N 1
ATOM 780 C CA . ASP A 1 102 ? 4.742 6.131 -1.611 1.00 93.62 102 ASP A CA 1
ATOM 781 C C . ASP A 1 102 ? 4.391 4.988 -0.660 1.00 93.62 102 ASP A C 1
ATOM 783 O O . ASP A 1 102 ? 4.470 5.122 0.566 1.00 93.62 102 ASP A O 1
ATOM 787 N N . ILE A 1 103 ? 4.039 3.840 -1.234 1.00 94.00 103 ILE A N 1
ATOM 788 C CA . ILE A 1 103 ? 3.791 2.603 -0.495 1.00 94.00 103 ILE A CA 1
ATOM 789 C C . ILE A 1 103 ? 4.865 1.601 -0.905 1.00 94.00 103 ILE A C 1
ATOM 791 O O . ILE A 1 103 ? 4.921 1.181 -2.060 1.00 94.00 103 ILE A O 1
ATOM 795 N N . ALA A 1 104 ? 5.714 1.208 0.042 1.00 94.88 104 ALA A N 1
ATOM 796 C CA . ALA A 1 104 ? 6.803 0.269 -0.201 1.00 94.88 104 ALA A CA 1
ATOM 797 C C . ALA A 1 104 ? 6.532 -1.070 0.483 1.00 94.88 104 ALA A C 1
ATOM 799 O O . ALA A 1 104 ? 6.320 -1.136 1.694 1.00 94.88 104 ALA A O 1
ATOM 800 N N . PHE A 1 105 ? 6.593 -2.152 -0.290 1.00 94.50 105 PHE A N 1
ATOM 801 C CA . PHE A 1 105 ? 6.562 -3.516 0.226 1.00 94.50 105 PHE A CA 1
ATOM 802 C C . PHE A 1 105 ? 7.981 -4.085 0.291 1.00 94.50 105 PHE A C 1
ATOM 804 O O . PHE A 1 105 ? 8.698 -4.121 -0.711 1.00 94.50 105 PHE A O 1
ATOM 811 N N . VAL A 1 106 ? 8.377 -4.560 1.468 1.00 93.62 106 VAL A N 1
ATOM 812 C CA . VAL A 1 106 ? 9.696 -5.140 1.722 1.00 93.62 106 VAL A CA 1
ATOM 813 C C . VAL A 1 106 ? 9.512 -6.563 2.230 1.00 93.62 106 VAL A C 1
ATOM 815 O O . VAL A 1 106 ? 9.021 -6.769 3.333 1.00 93.62 106 VAL A O 1
ATOM 818 N N . SER A 1 107 ? 9.920 -7.555 1.438 1.00 93.44 107 SER A N 1
ATOM 819 C CA . SER A 1 107 ? 9.886 -8.980 1.798 1.00 93.44 107 SER A CA 1
ATOM 820 C C . SER A 1 107 ? 11.276 -9.549 2.094 1.00 93.44 107 SER A C 1
ATOM 822 O O . SER A 1 107 ? 12.298 -8.873 1.915 1.00 93.44 107 SER A O 1
ATOM 824 N N . GLY A 1 108 ? 11.334 -10.808 2.538 1.00 90.50 108 GLY A N 1
ATOM 825 C CA . GLY A 1 108 ? 12.587 -11.522 2.774 1.00 90.50 108 GLY A CA 1
ATOM 826 C C . GLY A 1 108 ? 13.426 -10.931 3.907 1.00 90.50 108 GLY A C 1
ATOM 827 O O . GLY A 1 108 ? 14.652 -10.999 3.857 1.00 90.50 108 GLY A O 1
ATOM 828 N N . ILE A 1 109 ? 12.789 -10.328 4.911 1.00 88.75 109 ILE A N 1
ATOM 829 C CA . ILE A 1 109 ? 13.489 -9.669 6.017 1.00 88.75 109 ILE A CA 1
ATOM 830 C C . ILE A 1 109 ? 14.155 -10.740 6.895 1.00 88.75 109 ILE A C 1
ATOM 832 O O . ILE A 1 109 ? 13.484 -11.515 7.582 1.00 88.75 109 ILE A O 1
ATOM 836 N N . ARG A 1 110 ? 15.490 -10.806 6.836 1.00 80.06 110 ARG A N 1
ATOM 837 C CA . ARG A 1 110 ? 16.332 -11.775 7.567 1.00 80.06 110 ARG A CA 1
ATOM 838 C C . ARG A 1 110 ? 17.404 -11.115 8.450 1.00 80.06 110 ARG A C 1
ATOM 840 O O . ARG A 1 110 ? 18.170 -11.836 9.080 1.00 80.06 110 ARG A O 1
ATOM 847 N N . GLY A 1 111 ? 17.479 -9.782 8.465 1.00 67.56 111 GLY A N 1
ATOM 848 C CA . GLY A 1 111 ? 18.579 -9.009 9.054 1.00 67.56 111 GLY A CA 1
ATOM 849 C C . GLY A 1 111 ? 18.127 -7.838 9.931 1.00 67.56 111 GLY A C 1
ATOM 850 O O . GLY A 1 111 ? 16.994 -7.803 10.407 1.00 67.56 111 GLY A O 1
ATOM 851 N N . GLU A 1 112 ? 19.042 -6.895 10.1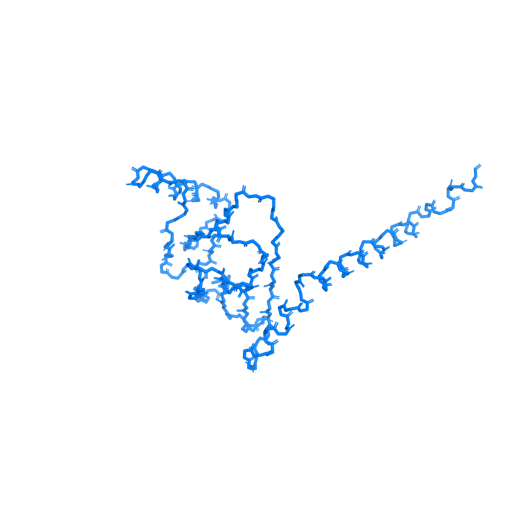56 1.00 71.12 112 GLU A N 1
ATOM 852 C CA . GLU A 1 112 ? 18.837 -5.716 11.005 1.00 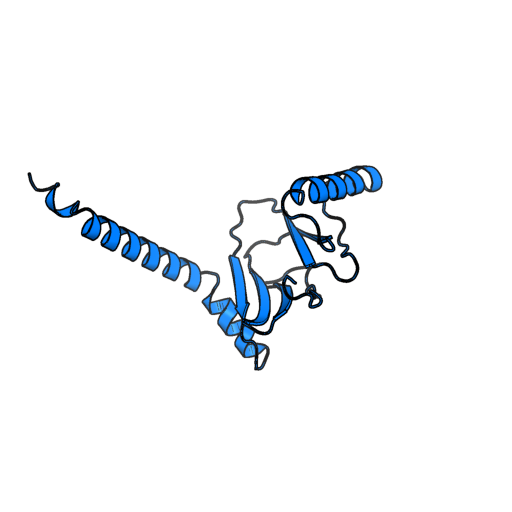71.12 112 GLU A CA 1
ATOM 853 C C . GLU A 1 112 ? 17.848 -4.704 10.407 1.00 71.12 112 GLU A C 1
ATOM 855 O O . GLU A 1 112 ? 17.697 -4.595 9.190 1.00 71.12 112 GLU A O 1
ATOM 860 N N . ALA A 1 113 ? 17.229 -3.890 11.268 1.00 71.06 113 ALA A N 1
ATOM 861 C CA . ALA A 1 113 ? 16.320 -2.817 10.854 1.00 71.06 113 ALA A CA 1
ATOM 862 C C . ALA A 1 113 ? 16.964 -1.817 9.868 1.00 71.06 113 ALA A C 1
ATOM 864 O O . ALA A 1 113 ? 16.279 -1.285 8.998 1.00 71.06 113 ALA A O 1
ATOM 865 N N . SER A 1 114 ? 18.286 -1.624 9.952 1.00 69.12 114 SER A N 1
ATOM 866 C CA . SER A 1 114 ? 19.057 -0.743 9.064 1.00 69.12 114 SER A CA 1
ATOM 867 C C . SER A 1 114 ? 19.068 -1.205 7.597 1.00 69.12 114 SER A C 1
ATOM 869 O O . SER A 1 114 ? 19.200 -0.381 6.691 1.00 69.12 114 SER A O 1
ATOM 871 N N . ASP A 1 115 ? 18.910 -2.507 7.335 1.00 85.38 115 ASP A N 1
ATOM 872 C CA . ASP A 1 115 ? 18.777 -3.048 5.976 1.00 85.38 115 ASP A CA 1
ATOM 873 C C . ASP A 1 115 ? 17.390 -2.745 5.394 1.00 85.38 115 ASP A C 1
ATOM 875 O O . ASP A 1 115 ? 17.260 -2.317 4.246 1.00 85.38 115 ASP A O 1
ATOM 879 N N . VAL A 1 116 ? 16.344 -2.888 6.214 1.00 88.12 116 VAL A N 1
ATOM 880 C CA . VAL A 1 116 ? 14.964 -2.570 5.822 1.00 88.12 116 VAL A CA 1
ATOM 881 C C . VAL A 1 116 ? 14.838 -1.093 5.460 1.00 88.12 116 VAL A C 1
ATOM 883 O O . VAL A 1 116 ? 14.310 -0.775 4.397 1.00 88.12 116 VAL A O 1
ATOM 886 N N . GLU A 1 117 ? 15.383 -0.195 6.281 1.00 88.31 117 GLU A N 1
ATOM 887 C CA . GLU A 1 117 ? 15.343 1.250 6.036 1.00 88.31 117 GLU A CA 1
ATOM 888 C C . GLU A 1 117 ? 15.983 1.629 4.693 1.00 88.31 117 GLU A C 1
ATOM 890 O O . GLU A 1 117 ? 15.365 2.320 3.881 1.00 88.31 117 GLU A O 1
ATOM 895 N N . LYS A 1 118 ? 17.180 1.107 4.395 1.00 90.00 118 LYS A N 1
ATOM 896 C CA . LYS A 1 118 ? 17.854 1.341 3.105 1.00 90.00 118 LYS A CA 1
ATOM 897 C C . LYS A 1 118 ? 17.012 0.868 1.926 1.00 90.00 118 LYS A C 1
ATOM 899 O O . LYS A 1 118 ? 16.927 1.559 0.910 1.00 90.00 118 LYS A O 1
ATOM 904 N N . ARG A 1 119 ? 16.367 -0.294 2.057 1.00 92.56 119 ARG A N 1
ATOM 905 C CA . ARG A 1 119 ? 15.486 -0.839 1.017 1.00 92.56 119 ARG A CA 1
ATOM 906 C C . ARG A 1 119 ? 14.255 0.042 0.820 1.00 92.56 119 ARG A C 1
ATOM 908 O O . ARG A 1 119 ? 13.939 0.364 -0.322 1.00 92.56 119 ARG A O 1
ATOM 915 N N . VAL A 1 120 ? 13.623 0.512 1.895 1.00 92.81 120 VAL A N 1
ATOM 916 C CA . VAL A 1 120 ? 12.518 1.483 1.818 1.00 92.81 120 VAL A CA 1
ATOM 917 C C . VAL A 1 120 ? 12.973 2.776 1.139 1.00 92.81 120 VAL A C 1
ATOM 919 O O . VAL A 1 120 ? 12.292 3.262 0.240 1.00 92.81 120 VAL A O 1
ATOM 922 N N . MET A 1 121 ? 14.145 3.312 1.490 1.00 91.38 121 MET A N 1
ATOM 923 C CA . MET A 1 121 ? 14.690 4.512 0.842 1.00 91.38 121 MET A CA 1
ATOM 924 C C . MET A 1 121 ? 14.949 4.314 -0.654 1.00 91.38 121 MET A C 1
ATOM 926 O O . MET A 1 121 ? 14.749 5.246 -1.423 1.00 91.38 121 MET A O 1
ATOM 930 N N . SER A 1 122 ? 15.358 3.115 -1.077 1.00 93.69 122 SER A N 1
ATOM 931 C CA . SER A 1 122 ? 15.553 2.798 -2.499 1.00 93.69 122 SER A CA 1
ATOM 932 C C . SER A 1 122 ? 14.244 2.634 -3.282 1.00 93.69 122 SER A C 1
ATOM 934 O O . SER A 1 122 ? 14.247 2.757 -4.503 1.00 93.69 122 SER A O 1
ATOM 936 N N . LEU A 1 123 ? 13.132 2.375 -2.588 1.00 94.88 123 LEU A N 1
ATOM 937 C CA . LEU A 1 123 ? 11.808 2.122 -3.167 1.00 94.88 123 LEU A CA 1
ATOM 938 C C . LEU A 1 123 ? 10.839 3.304 -3.015 1.00 94.88 123 LEU A C 1
ATOM 940 O O . LEU A 1 123 ? 9.653 3.150 -3.284 1.00 94.88 123 LEU A O 1
ATOM 944 N N . THR A 1 124 ? 11.309 4.466 -2.560 1.00 94.38 124 THR A N 1
ATOM 945 C CA . THR A 1 124 ? 10.469 5.646 -2.298 1.00 94.38 124 THR A CA 1
ATOM 946 C C . THR A 1 124 ? 11.192 6.936 -2.690 1.00 94.38 124 THR A C 1
ATOM 948 O O . THR A 1 124 ? 12.408 6.943 -2.874 1.00 94.38 124 THR A O 1
ATOM 951 N N . GLY A 1 125 ? 10.468 8.047 -2.811 1.00 93.00 125 GLY A N 1
ATOM 952 C CA . GLY A 1 125 ? 11.009 9.368 -3.119 1.00 93.00 125 GLY A CA 1
ATOM 953 C C . GLY A 1 125 ? 11.639 9.471 -4.512 1.00 93.00 125 GLY A C 1
ATOM 954 O O . GLY A 1 125 ? 11.124 8.939 -5.497 1.00 93.00 125 GLY A O 1
ATOM 955 N N . LEU A 1 126 ? 12.769 10.183 -4.596 1.00 94.56 126 LEU A N 1
ATOM 956 C CA . LEU A 1 126 ? 13.484 10.408 -5.857 1.00 94.56 126 LEU A CA 1
ATOM 957 C C . LEU A 1 126 ? 13.920 9.103 -6.549 1.00 94.56 126 LEU A C 1
ATOM 959 O O . LEU A 1 126 ? 13.647 8.988 -7.742 1.00 94.56 126 LEU A O 1
ATOM 963 N N . PRO A 1 127 ? 14.508 8.099 -5.856 1.00 96.06 127 PRO A N 1
ATOM 964 C CA . PRO A 1 127 ? 14.806 6.803 -6.471 1.00 96.06 127 PRO A CA 1
ATOM 965 C C . PRO A 1 127 ? 13.605 6.151 -7.164 1.00 96.06 127 PRO A C 1
ATOM 967 O O . PRO A 1 127 ? 13.736 5.667 -8.287 1.00 96.06 127 PRO A O 1
ATOM 970 N N . LEU A 1 128 ? 12.424 6.183 -6.533 1.00 96.31 128 LEU A N 1
ATOM 971 C CA . LEU A 1 128 ? 11.203 5.646 -7.134 1.00 96.31 128 LEU A CA 1
ATOM 972 C C . LEU A 1 128 ? 10.782 6.458 -8.364 1.00 96.31 128 LEU A C 1
ATOM 974 O O . LEU A 1 128 ? 10.440 5.875 -9.388 1.00 96.31 128 LEU A O 1
ATOM 978 N N . SER A 1 129 ? 10.845 7.787 -8.285 1.00 96.31 129 SER A N 1
ATOM 979 C CA . SER A 1 129 ? 10.490 8.673 -9.401 1.00 96.31 129 SER A CA 1
ATOM 980 C C . SER A 1 129 ? 11.377 8.429 -10.626 1.00 96.31 129 SER A C 1
ATOM 982 O O . SER A 1 129 ? 10.862 8.255 -11.729 1.00 96.31 129 SER A O 1
ATOM 984 N N . SER A 1 130 ? 12.695 8.327 -10.431 1.00 97.62 130 SER A N 1
ATOM 985 C CA . SER A 1 130 ? 13.640 8.009 -11.507 1.00 97.62 130 SER A CA 1
ATOM 986 C C . SER A 1 130 ? 13.381 6.624 -12.103 1.00 97.62 130 SER A C 1
ATOM 988 O O . SER A 1 130 ? 13.347 6.474 -13.321 1.00 97.62 130 SER A O 1
ATOM 990 N N . LEU A 1 131 ? 13.118 5.615 -11.263 1.00 97.19 131 LEU A N 1
ATOM 991 C CA . LEU A 1 131 ? 12.796 4.271 -11.743 1.00 97.19 131 LEU A CA 1
ATOM 992 C C . LEU A 1 131 ? 11.501 4.251 -12.570 1.00 97.19 131 LEU A C 1
ATOM 994 O O . LEU A 1 131 ? 11.431 3.551 -13.578 1.00 97.19 131 LEU A O 1
ATOM 998 N N . LEU A 1 132 ? 10.473 5.002 -12.166 1.00 97.44 132 LEU A N 1
ATOM 999 C CA . LEU A 1 132 ? 9.215 5.094 -12.910 1.00 97.44 132 LEU A CA 1
ATOM 1000 C C . LEU A 1 132 ? 9.418 5.734 -14.289 1.00 97.44 132 LEU A C 1
ATOM 1002 O O . LEU A 1 132 ? 8.876 5.226 -15.271 1.00 97.44 132 LEU A O 1
ATOM 1006 N N . GLU A 1 133 ? 10.230 6.788 -14.380 1.00 98.38 133 GLU A N 1
ATOM 1007 C CA . GLU A 1 133 ? 10.585 7.428 -15.652 1.00 98.38 133 GLU A CA 1
ATOM 1008 C C . GLU A 1 133 ? 11.337 6.463 -16.581 1.00 98.38 133 GLU A C 1
ATOM 1010 O O . GLU A 1 133 ? 10.952 6.282 -17.739 1.00 98.38 133 GLU A O 1
ATOM 1015 N N . GLU A 1 134 ? 12.339 5.748 -16.061 1.00 98.25 134 GLU A N 1
ATOM 1016 C CA . GLU A 1 134 ? 13.061 4.721 -16.821 1.00 98.25 134 GLU A CA 1
ATOM 1017 C C . GLU A 1 134 ? 12.122 3.622 -17.341 1.00 98.25 134 GLU A C 1
ATOM 1019 O O . GLU A 1 134 ? 12.222 3.200 -18.498 1.00 98.25 134 GLU A O 1
ATOM 1024 N N . LYS A 1 135 ? 11.183 3.154 -16.507 1.00 98.06 135 LYS A N 1
ATOM 1025 C CA . LYS A 1 135 ? 10.205 2.128 -16.902 1.00 98.06 135 LYS A CA 1
ATOM 1026 C C . LYS A 1 135 ? 9.224 2.637 -17.947 1.00 98.06 135 LYS A C 1
ATOM 1028 O O . LYS A 1 135 ? 8.891 1.872 -18.851 1.00 98.06 135 LYS A O 1
ATOM 1033 N N . HIS A 1 136 ? 8.800 3.893 -17.854 1.00 98.12 136 HIS A N 1
ATOM 1034 C CA . HIS A 1 136 ? 7.944 4.519 -18.855 1.00 98.12 136 HIS A CA 1
ATOM 1035 C C . HIS A 1 136 ? 8.642 4.565 -20.220 1.00 98.12 136 HIS A C 1
ATOM 1037 O O . HIS A 1 136 ? 8.095 4.087 -21.211 1.00 98.12 136 HIS A O 1
ATOM 1043 N N . ILE A 1 137 ? 9.888 5.046 -20.266 1.00 98.19 137 ILE A N 1
ATOM 1044 C CA . ILE A 1 137 ? 10.686 5.102 -21.502 1.00 98.19 137 ILE A CA 1
ATOM 1045 C C . ILE A 1 137 ? 10.888 3.698 -22.089 1.00 98.19 137 ILE A C 1
ATOM 1047 O O . ILE A 1 137 ? 10.708 3.491 -23.291 1.00 98.19 137 ILE A O 1
ATOM 1051 N N . ALA A 1 138 ? 11.236 2.718 -21.250 1.00 98.12 138 ALA A N 1
ATOM 1052 C CA . ALA A 1 138 ? 11.438 1.340 -21.689 1.00 98.12 138 ALA A CA 1
ATOM 1053 C C . ALA A 1 138 ? 10.149 0.704 -22.235 1.00 98.12 138 ALA A C 1
ATOM 1055 O O . ALA A 1 138 ? 10.195 -0.044 -23.215 1.00 98.12 138 ALA A O 1
ATOM 1056 N N . PHE A 1 139 ? 9.001 1.000 -21.620 1.00 98.00 139 PHE A N 1
ATOM 1057 C CA . PHE A 1 139 ? 7.703 0.551 -22.109 1.00 98.00 139 PHE A CA 1
ATOM 1058 C C . PHE A 1 139 ? 7.386 1.159 -23.476 1.00 98.00 139 PHE A C 1
ATOM 1060 O O . PHE A 1 139 ? 7.073 0.415 -24.404 1.00 98.00 139 PHE A O 1
ATOM 1067 N N . ASP A 1 140 ? 7.532 2.476 -23.628 1.00 97.06 140 ASP A N 1
ATOM 1068 C CA . ASP A 1 140 ? 7.253 3.176 -24.885 1.00 97.06 140 ASP A CA 1
ATOM 1069 C C . ASP A 1 140 ? 8.134 2.682 -26.034 1.00 97.06 140 ASP A C 1
ATOM 1071 O O . ASP A 1 140 ? 7.653 2.491 -27.154 1.00 97.06 140 ASP A O 1
ATOM 1075 N N . ALA A 1 141 ? 9.420 2.445 -25.765 1.00 96.12 141 ALA A N 1
ATOM 1076 C CA . ALA A 1 141 ? 10.340 1.882 -26.747 1.00 96.12 141 ALA A CA 1
ATOM 1077 C C . ALA A 1 141 ? 9.873 0.495 -27.207 1.00 96.12 141 ALA A C 1
ATOM 1079 O O . ALA A 1 141 ? 9.740 0.251 -28.407 1.00 96.12 141 ALA A O 1
ATOM 1080 N N . 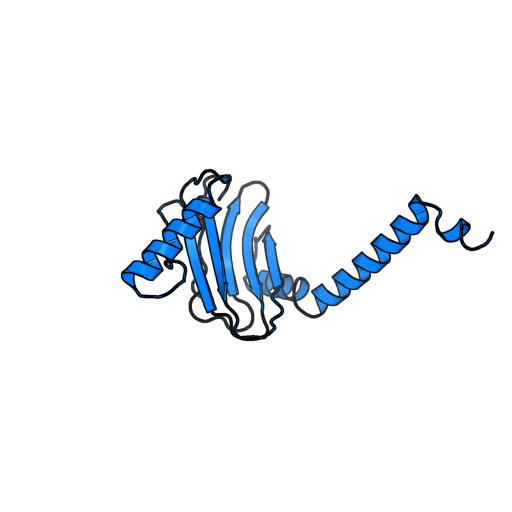LYS A 1 142 ? 9.539 -0.382 -26.252 1.00 96.62 142 LYS A N 1
ATOM 1081 C CA . LYS A 1 142 ? 9.050 -1.732 -26.546 1.00 96.62 142 LYS A CA 1
ATOM 1082 C C . LYS A 1 142 ? 7.713 -1.713 -27.286 1.00 96.62 142 LYS A C 1
ATOM 1084 O O . LYS A 1 142 ? 7.499 -2.529 -28.177 1.00 96.62 142 LYS A O 1
ATOM 1089 N N . PHE A 1 143 ? 6.816 -0.793 -26.940 1.00 96.19 143 PHE A N 1
ATOM 1090 C CA . PHE A 1 143 ? 5.543 -0.615 -27.632 1.00 96.19 143 PHE A CA 1
ATOM 1091 C C . PHE A 1 143 ? 5.771 -0.230 -29.099 1.00 96.19 143 PHE A C 1
ATOM 1093 O O . PHE A 1 143 ? 5.255 -0.894 -29.995 1.00 96.19 143 PHE A O 1
ATOM 1100 N N . LYS A 1 144 ? 6.604 0.782 -29.364 1.00 95.19 144 LYS A N 1
ATOM 1101 C CA . LYS A 1 144 ? 6.927 1.208 -30.735 1.00 95.19 144 LYS A CA 1
ATOM 1102 C C . LYS A 1 144 ? 7.573 0.096 -31.557 1.00 95.19 144 LYS A C 1
ATOM 1104 O O . LYS A 1 144 ? 7.204 -0.069 -32.715 1.00 95.19 144 LYS A O 1
ATOM 1109 N N . GLU A 1 145 ? 8.484 -0.663 -30.951 1.00 94.75 145 GLU A N 1
ATOM 1110 C CA . GLU A 1 145 ? 9.117 -1.832 -31.567 1.00 94.75 145 GLU A CA 1
ATOM 1111 C C . GLU A 1 145 ? 8.080 -2.905 -31.926 1.00 94.75 145 GLU A C 1
ATOM 1113 O O . GLU A 1 145 ? 7.992 -3.317 -33.077 1.00 94.75 145 GLU A O 1
ATOM 1118 N N . CYS A 1 146 ? 7.238 -3.316 -30.972 1.00 95.50 146 CYS A N 1
ATOM 1119 C CA . CYS A 1 146 ? 6.270 -4.398 -31.182 1.00 95.50 146 CYS A CA 1
ATOM 1120 C C . CYS A 1 146 ? 5.213 -4.063 -32.245 1.00 95.50 146 CYS A C 1
ATOM 1122 O O . CYS A 1 146 ? 4.722 -4.959 -32.931 1.00 95.50 146 CYS A O 1
ATOM 1124 N N . PHE A 1 147 ? 4.842 -2.787 -32.366 1.00 94.56 147 PHE A N 1
ATOM 1125 C CA . PHE A 1 147 ? 3.810 -2.327 -33.295 1.00 94.56 147 PHE A CA 1
ATOM 1126 C C . PHE A 1 147 ? 4.373 -1.678 -34.569 1.00 94.56 147 PHE A C 1
ATOM 1128 O O . PHE A 1 147 ? 3.589 -1.169 -35.365 1.00 94.56 147 PHE A O 1
ATOM 1135 N N . HIS A 1 148 ? 5.696 -1.703 -34.780 1.00 89.06 148 HIS A N 1
ATOM 1136 C CA . HIS A 1 148 ? 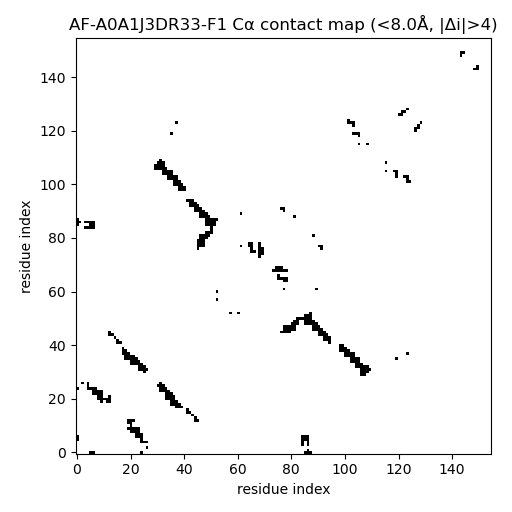6.377 -1.118 -35.949 1.00 89.06 148 HIS A CA 1
ATOM 1137 C C . HIS A 1 148 ? 5.987 0.348 -36.218 1.00 89.06 148 HIS A C 1
ATOM 1139 O O . HIS A 1 148 ? 5.974 0.825 -37.351 1.00 89.06 148 HIS A O 1
ATOM 1145 N N . LEU A 1 149 ? 5.663 1.101 -35.162 1.00 84.81 149 LEU A N 1
ATOM 1146 C CA . LEU A 1 149 ? 5.142 2.469 -35.295 1.00 84.81 149 LEU A CA 1
ATOM 1147 C C . LEU A 1 149 ? 6.204 3.457 -35.775 1.00 84.81 149 LEU A C 1
ATOM 1149 O O . LEU A 1 149 ? 5.870 4.511 -36.308 1.00 84.81 149 LEU A O 1
ATOM 1153 N N . SER A 1 150 ? 7.477 3.110 -35.598 1.00 70.31 150 SER A N 1
ATOM 1154 C CA . SER A 1 150 ? 8.597 3.881 -36.132 1.00 70.31 150 SER A CA 1
ATOM 1155 C C . SER A 1 150 ? 8.660 3.838 -37.664 1.00 70.31 150 SER A C 1
ATOM 1157 O O . SER A 1 150 ? 9.209 4.757 -38.251 1.00 70.31 150 SER A O 1
ATOM 1159 N N . GLU A 1 151 ? 8.085 2.817 -38.311 1.00 64.94 151 GLU A N 1
ATOM 1160 C CA . GLU A 1 151 ? 8.095 2.657 -39.776 1.00 64.94 151 GLU A CA 1
ATOM 1161 C C . GLU A 1 151 ? 6.913 3.373 -40.454 1.00 64.94 151 GLU A C 1
ATOM 1163 O O . GLU A 1 151 ? 6.991 3.742 -41.621 1.00 64.94 151 GLU A O 1
ATOM 1168 N N . MET A 1 152 ? 5.821 3.615 -39.718 1.00 58.62 152 MET A N 1
ATOM 1169 C CA . MET A 1 152 ? 4.622 4.291 -40.236 1.00 58.62 152 MET A CA 1
ATOM 1170 C C . MET A 1 152 ? 4.753 5.816 -40.361 1.00 58.62 152 MET A C 1
ATOM 1172 O O . MET A 1 152 ? 3.914 6.432 -41.010 1.00 58.62 152 MET A O 1
ATOM 1176 N N . LEU A 1 153 ? 5.754 6.440 -39.732 1.00 57.69 153 LEU A N 1
ATOM 1177 C CA . LEU A 1 153 ? 5.956 7.897 -39.774 1.00 57.69 153 LEU A CA 1
ATOM 1178 C C . LEU A 1 153 ? 6.752 8.375 -41.005 1.00 57.69 153 LEU A C 1
ATOM 1180 O O . LEU A 1 153 ? 6.770 9.576 -41.263 1.00 57.69 153 LEU A O 1
ATOM 1184 N N . ASP A 1 154 ? 7.348 7.453 -41.771 1.00 54.16 154 ASP A N 1
ATOM 1185 C CA . ASP A 1 154 ? 8.212 7.741 -42.928 1.00 54.16 154 ASP A CA 1
ATOM 1186 C C . ASP A 1 154 ? 7.555 7.412 -44.299 1.00 54.16 154 ASP A C 1
ATOM 1188 O O . ASP A 1 154 ? 8.252 7.312 -45.312 1.00 54.16 154 ASP A O 1
ATOM 1192 N N . SER A 1 155 ? 6.224 7.235 -44.361 1.00 45.62 155 SER A N 1
ATOM 1193 C CA . SER A 1 155 ? 5.429 7.046 -45.602 1.00 45.62 155 SER A CA 1
ATOM 1194 C C . SER A 1 155 ? 4.384 8.139 -45.793 1.00 45.62 155 SER A C 1
ATOM 1196 O O . SER A 1 155 ? 4.161 8.525 -46.963 1.00 45.62 155 SER A O 1
#

Foldseek 3Di:
DVQLWAKDAWPCLQWDDAKTWGIWTADPVFGTKTKMKGWPDTKNKAKEFDAPDPPVCVVVVLVVQQVVCCVPPVDRGGPNYHDVSGPDMDMDIDDPDDIDMFMDMDTPPDDDPVVVVVNVVCCDDPNVVVVVVVVVVVVVVVVCVVVVVVVVVVD

Radius of gyration: 19.93 Å; Cα contacts (8 Å, |Δi|>4): 228; chains: 1; bounding box: 42×38×63 Å

Sequence (155 aa):
DEGGNVLNLGKDVLELKESSVLASGSRADVGNWQIHLKSQNHLETHYCGFKKPDIVNLSDNVEQNLAAQERKFGRLQLSDTSEDSSSICVFQISTTTQSTIDIAFVSGIRGEASDVEKRVMSLTGLPLSSLLEEKHIAFDAKFKECFHLSEMLDS

Nearest PDB structures (foldseek):
  7a4s-assembly1_A  TM=3.026E-01  e=4.340E+00  Homo sapiens

pLDDT: mean 84.67, std 13.88, range [42.44, 98.38]

InterPro domains:
  IPR004888 Glycoside hydrolase family 63 [PTHR10412] (4-151)
  IPR038518 Glycosyl hydrolase family 63, N-terminal domain superfamily [G3DSA:2.70.98.110] (1-151)

Solvent-accessible surface area (backbone atoms only — not comparable to full-atom values): 8905 Å² total; per-residue (Å²): 42,96,83,73,39,65,59,42,69,36,91,48,56,86,70,64,67,77,58,35,47,57,37,33,43,60,41,94,90,52,36,32,33,40,34,33,43,32,38,92,61,80,60,53,57,32,29,38,28,37,56,75,64,58,76,89,48,45,64,59,55,51,50,54,45,24,53,51,29,28,76,74,72,74,38,89,41,52,75,67,47,62,43,88,71,18,38,46,72,49,74,48,79,49,68,95,60,98,75,69,73,40,75,33,79,48,63,58,64,83,75,59,72,72,58,54,51,54,52,47,56,58,52,27,66,68,53,34,54,54,51,50,52,54,50,51,54,53,49,54,52,51,50,36,60,77,67,47,52,77,64,68,78,79,116